Protein AF-A0A949PAL9-F1 (afdb_monomer)

Structure (mmCIF, N/CA/C/O backbone):
data_AF-A0A949PAL9-F1
#
_entry.id   AF-A0A949PAL9-F1
#
loop_
_atom_site.group_PDB
_atom_site.id
_atom_site.type_symbol
_atom_site.label_atom_id
_atom_site.label_alt_id
_atom_site.label_comp_id
_atom_site.label_asym_id
_atom_site.label_entity_id
_atom_site.label_seq_id
_atom_site.pdbx_PDB_ins_code
_atom_site.Cartn_x
_atom_site.Cartn_y
_atom_site.Cartn_z
_atom_site.occupancy
_atom_site.B_iso_or_equiv
_atom_site.auth_seq_id
_atom_site.auth_comp_id
_atom_site.auth_asym_id
_atom_site.auth_atom_id
_atom_site.pdbx_PDB_model_num
ATOM 1 N N . MET A 1 1 ? 19.041 -26.095 -11.196 1.00 46.47 1 MET A N 1
ATOM 2 C CA . MET A 1 1 ? 18.430 -25.047 -10.353 1.00 46.47 1 MET A CA 1
ATOM 3 C C . MET A 1 1 ? 17.316 -24.408 -11.169 1.00 46.47 1 MET A C 1
ATOM 5 O O . MET A 1 1 ? 17.621 -23.803 -12.189 1.00 46.47 1 MET A O 1
ATOM 9 N N . ALA A 1 2 ? 16.044 -24.622 -10.826 1.00 51.62 2 ALA A N 1
ATOM 10 C CA . ALA A 1 2 ? 14.957 -23.891 -11.478 1.00 51.62 2 ALA A CA 1
ATOM 11 C C . ALA A 1 2 ? 15.050 -22.422 -11.035 1.00 51.62 2 ALA A C 1
ATOM 13 O O . ALA A 1 2 ? 15.111 -22.160 -9.836 1.00 51.62 2 ALA A O 1
ATOM 14 N N . LYS A 1 3 ? 15.119 -21.476 -11.979 1.00 57.56 3 LYS A N 1
ATOM 15 C CA . LYS A 1 3 ? 14.997 -20.047 -11.659 1.00 57.56 3 LYS A CA 1
ATOM 16 C C . LYS A 1 3 ? 13.621 -19.850 -11.017 1.00 57.56 3 LYS A C 1
ATOM 18 O O . LYS A 1 3 ? 12.618 -20.198 -11.640 1.00 57.56 3 LYS A O 1
ATOM 23 N N . ALA A 1 4 ? 13.575 -19.346 -9.785 1.00 65.81 4 ALA A N 1
ATOM 24 C CA . ALA A 1 4 ? 12.317 -18.944 -9.169 1.00 65.81 4 ALA A CA 1
ATOM 25 C C . ALA A 1 4 ? 11.629 -17.931 -10.095 1.00 65.81 4 ALA A C 1
ATOM 27 O O . ALA A 1 4 ? 12.283 -17.043 -10.648 1.00 65.81 4 ALA A O 1
ATOM 28 N N . LYS A 1 5 ? 10.327 -18.109 -10.332 1.00 74.31 5 LYS A N 1
ATOM 29 C CA . LYS A 1 5 ? 9.561 -17.191 -11.174 1.00 74.31 5 LYS A CA 1
ATOM 30 C C . LYS A 1 5 ? 9.480 -15.850 -10.447 1.00 74.31 5 LYS A C 1
ATOM 32 O O . LYS A 1 5 ? 8.877 -15.780 -9.383 1.00 74.31 5 LYS A O 1
ATOM 37 N N . ILE A 1 6 ? 10.089 -14.818 -11.024 1.00 81.00 6 ILE A N 1
ATOM 38 C CA . ILE A 1 6 ? 9.998 -13.453 -10.506 1.00 81.00 6 ILE A CA 1
ATOM 39 C C . ILE A 1 6 ? 8.540 -13.000 -10.642 1.00 81.00 6 ILE A C 1
ATOM 41 O O . ILE A 1 6 ? 7.957 -13.086 -11.728 1.00 81.00 6 ILE A O 1
ATOM 45 N N . ILE A 1 7 ? 7.938 -12.578 -9.531 1.00 87.06 7 ILE A N 1
ATOM 46 C CA . ILE A 1 7 ? 6.610 -11.964 -9.531 1.00 87.06 7 ILE A CA 1
ATOM 47 C C . ILE A 1 7 ? 6.810 -10.514 -9.958 1.00 87.06 7 ILE A C 1
ATOM 49 O O . ILE A 1 7 ? 7.531 -9.774 -9.306 1.00 87.06 7 ILE A O 1
ATOM 53 N N . VAL A 1 8 ? 6.195 -10.124 -11.068 1.00 91.69 8 VAL A N 1
ATOM 54 C CA . VAL A 1 8 ? 6.250 -8.751 -11.578 1.00 91.69 8 VAL A CA 1
ATOM 55 C C . VAL A 1 8 ? 5.022 -7.997 -11.082 1.00 91.69 8 VAL A C 1
ATOM 57 O O . VAL A 1 8 ? 3.906 -8.519 -11.144 1.00 91.69 8 VAL A O 1
ATOM 60 N N . THR A 1 9 ? 5.221 -6.773 -10.603 1.00 93.56 9 THR A N 1
ATOM 61 C CA . THR A 1 9 ? 4.151 -5.843 -10.210 1.00 93.56 9 THR A CA 1
ATOM 62 C C . THR A 1 9 ? 4.354 -4.496 -10.905 1.00 93.56 9 THR A C 1
ATOM 64 O O . THR A 1 9 ? 5.325 -4.302 -11.632 1.00 93.56 9 THR A O 1
ATOM 67 N N . ARG A 1 10 ? 3.443 -3.538 -10.682 1.00 93.88 10 ARG A N 1
ATOM 68 C CA . ARG A 1 10 ? 3.591 -2.163 -11.192 1.00 93.88 10 ARG A CA 1
ATOM 69 C C . ARG A 1 10 ? 4.881 -1.483 -10.699 1.00 93.88 10 ARG A C 1
ATOM 71 O O . ARG A 1 10 ? 5.400 -0.636 -11.413 1.00 93.88 10 ARG A O 1
ATOM 78 N N . TRP A 1 11 ? 5.378 -1.873 -9.524 1.00 95.00 11 TRP A N 1
ATOM 79 C CA . TRP A 1 11 ? 6.529 -1.258 -8.846 1.00 95.00 11 TRP A CA 1
ATOM 80 C C . TRP A 1 11 ? 7.805 -2.104 -8.907 1.00 95.00 11 TRP A C 1
ATOM 82 O O . TRP A 1 11 ? 8.840 -1.686 -8.417 1.00 95.00 11 TRP A O 1
ATOM 92 N N . PHE A 1 12 ? 7.756 -3.296 -9.510 1.00 95.31 12 PHE A N 1
ATOM 93 C CA . PHE A 1 12 ? 8.929 -4.155 -9.658 1.00 95.31 12 PHE A CA 1
ATOM 94 C C . PHE A 1 12 ? 8.839 -4.985 -10.936 1.00 95.31 12 PHE A C 1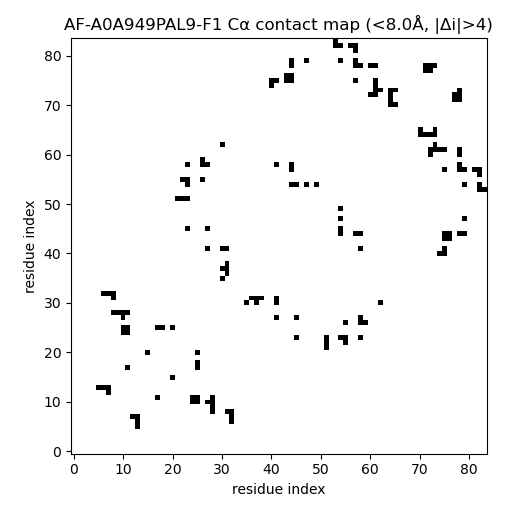
ATOM 96 O O . PHE A 1 12 ? 7.963 -5.844 -11.075 1.00 95.31 12 PHE A O 1
ATOM 103 N N . ASN A 1 13 ? 9.766 -4.741 -11.863 1.00 92.38 13 ASN A N 1
ATOM 104 C CA . ASN A 1 13 ? 9.855 -5.432 -13.152 1.00 92.38 13 ASN A CA 1
ATOM 105 C C . ASN A 1 13 ? 10.882 -6.582 -13.169 1.00 92.38 13 ASN A C 1
ATOM 107 O O . ASN A 1 13 ? 10.923 -7.344 -14.134 1.00 92.38 13 ASN A O 1
ATOM 111 N N . GLY A 1 14 ? 11.682 -6.731 -12.107 1.00 89.69 14 GLY A N 1
ATOM 112 C CA . GLY A 1 14 ? 12.722 -7.755 -11.997 1.00 89.69 14 GLY A CA 1
ATOM 113 C C . GLY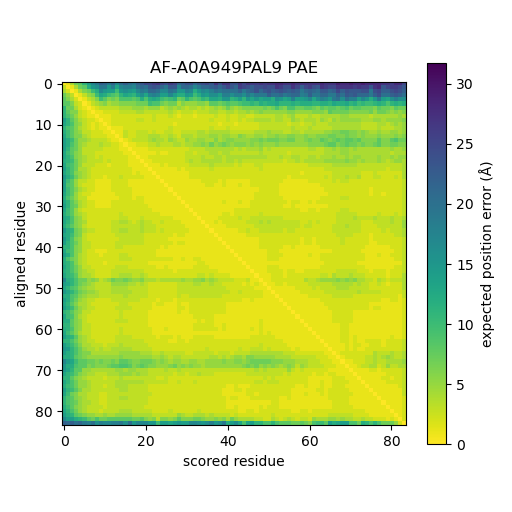 A 1 14 ? 14.019 -7.461 -12.755 1.00 89.69 14 GLY A C 1
ATOM 114 O O . GLY A 1 14 ? 14.861 -8.356 -12.844 1.00 89.69 14 GLY A O 1
ATOM 115 N N . GLU A 1 15 ? 14.180 -6.261 -13.319 1.00 89.75 15 GLU A N 1
ATOM 116 C CA . GLU A 1 15 ? 15.406 -5.847 -14.017 1.00 89.75 15 GLU A CA 1
ATOM 117 C C . GLU A 1 15 ? 16.429 -5.229 -13.058 1.00 89.75 15 GLU A C 1
ATOM 119 O O . GLU A 1 15 ? 17.620 -5.521 -13.159 1.00 89.75 15 GLU A O 1
ATOM 124 N N . THR A 1 16 ? 15.952 -4.429 -12.106 1.00 89.81 16 THR A N 1
ATOM 125 C CA . THR A 1 16 ? 16.745 -3.854 -11.012 1.00 89.81 16 THR A CA 1
ATOM 126 C C . THR A 1 16 ? 16.597 -4.727 -9.762 1.00 89.81 16 THR A C 1
ATOM 128 O O . THR A 1 16 ? 15.494 -5.233 -9.530 1.00 89.81 16 THR A O 1
ATOM 131 N N . PRO A 1 17 ? 17.652 -4.938 -8.949 1.00 92.31 17 PRO A N 1
ATOM 132 C CA . PRO A 1 17 ? 17.512 -5.549 -7.627 1.00 92.31 17 PRO A CA 1
ATOM 133 C C . PRO A 1 17 ? 16.455 -4.821 -6.790 1.00 92.31 17 PRO A C 1
ATOM 135 O O . PRO A 1 17 ? 16.364 -3.596 -6.831 1.00 92.31 17 PRO A O 1
ATOM 138 N N . LEU A 1 18 ? 15.632 -5.570 -6.050 1.00 91.31 18 LEU A N 1
ATOM 139 C CA . LEU A 1 18 ? 14.522 -4.989 -5.287 1.00 91.31 18 LEU A CA 1
ATOM 140 C C . LEU A 1 18 ? 15.047 -3.978 -4.260 1.00 91.31 18 LEU A C 1
ATOM 142 O O . LEU A 1 18 ? 14.492 -2.895 -4.141 1.00 91.31 18 LEU A O 1
ATOM 146 N N . GLU A 1 19 ? 16.156 -4.299 -3.596 1.00 92.19 19 GLU A N 1
ATOM 147 C CA . GLU A 1 19 ? 16.815 -3.458 -2.595 1.00 92.19 19 GLU A CA 1
ATOM 148 C C . GLU A 1 19 ? 17.368 -2.126 -3.134 1.00 92.19 19 GLU A C 1
ATOM 150 O O . GLU A 1 19 ? 17.694 -1.241 -2.347 1.00 92.19 19 GLU A O 1
ATOM 155 N N . GLU A 1 20 ? 17.488 -1.977 -4.456 1.00 94.00 20 GLU A N 1
ATOM 156 C CA . GL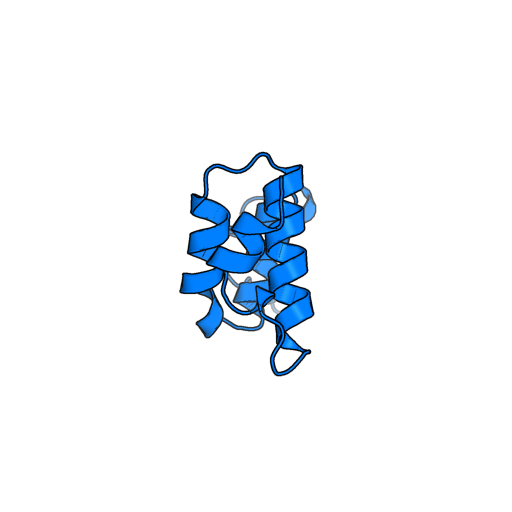U A 1 20 ? 17.954 -0.746 -5.107 1.00 94.00 20 GLU A CA 1
ATOM 157 C C . GLU A 1 20 ? 16.798 0.188 -5.508 1.00 94.00 20 GLU A C 1
ATOM 159 O O . GLU A 1 20 ? 17.038 1.298 -5.986 1.00 94.00 20 GLU A O 1
ATOM 164 N N . LEU A 1 21 ? 15.544 -0.244 -5.334 1.00 94.12 21 LEU A N 1
ATOM 165 C CA . LEU A 1 21 ? 14.365 0.585 -5.580 1.00 94.12 21 LEU A CA 1
ATOM 166 C C . LEU A 1 21 ? 14.052 1.500 -4.385 1.00 94.12 21 LEU A C 1
ATOM 168 O O . LEU A 1 21 ? 14.462 1.195 -3.265 1.00 94.12 21 LEU A O 1
ATOM 172 N N . PRO A 1 22 ? 13.281 2.584 -4.586 1.00 95.06 22 PRO A N 1
ATOM 173 C CA . PRO A 1 22 ? 12.718 3.365 -3.485 1.00 95.06 22 PRO A CA 1
ATOM 174 C C . PRO A 1 22 ? 11.986 2.476 -2.473 1.00 95.06 22 PRO A C 1
ATOM 176 O O . PRO A 1 22 ? 11.316 1.513 -2.860 1.00 95.06 22 PRO A O 1
ATOM 179 N N . GLU A 1 23 ? 12.070 2.791 -1.181 1.00 96.12 23 GLU A N 1
ATOM 180 C CA . GLU A 1 23 ? 11.510 1.918 -0.131 1.00 96.12 23 GLU A CA 1
ATOM 181 C C . GLU A 1 23 ? 9.987 1.745 -0.278 1.00 96.12 23 GLU A C 1
ATOM 183 O O . GLU A 1 23 ? 9.434 0.672 -0.019 1.00 96.12 23 GLU A O 1
ATOM 188 N N . CYS A 1 24 ? 9.302 2.775 -0.780 1.00 96.25 24 CYS A N 1
ATOM 189 C CA . CYS A 1 24 ? 7.879 2.712 -1.092 1.00 96.25 24 CYS A CA 1
ATOM 190 C C . CYS A 1 24 ? 7.558 1.733 -2.238 1.00 96.25 24 CYS A C 1
ATOM 192 O O . CYS A 1 24 ? 6.597 0.970 -2.130 1.00 96.25 24 CYS A O 1
ATOM 194 N N . ASP A 1 25 ? 8.381 1.683 -3.291 1.00 96.81 25 ASP A N 1
ATOM 195 C CA . ASP A 1 25 ? 8.229 0.734 -4.402 1.00 96.81 25 ASP A CA 1
ATOM 196 C C . ASP A 1 25 ? 8.478 -0.705 -3.935 1.00 96.81 25 ASP A C 1
ATOM 198 O O . ASP A 1 25 ? 7.736 -1.623 -4.313 1.00 96.81 25 ASP A O 1
ATOM 202 N N . GLN A 1 26 ? 9.471 -0.899 -3.059 1.00 97.19 26 GLN A N 1
ATOM 203 C CA . GLN A 1 26 ? 9.758 -2.195 -2.441 1.00 97.19 26 GLN A CA 1
ATOM 204 C C . GLN A 1 26 ? 8.554 -2.716 -1.652 1.00 97.19 26 GLN A C 1
ATOM 206 O O . GLN A 1 26 ? 8.093 -3.842 -1.874 1.00 97.19 26 GLN A O 1
ATOM 211 N N . LEU A 1 27 ? 8.002 -1.881 -0.768 1.00 97.62 27 LEU A N 1
ATOM 212 C CA . LEU A 1 27 ? 6.869 -2.257 0.072 1.00 97.62 27 LEU A CA 1
ATOM 213 C C . LEU A 1 27 ? 5.583 -2.443 -0.749 1.00 97.62 27 LEU A C 1
ATOM 215 O O . LEU A 1 27 ? 4.845 -3.410 -0.547 1.00 97.62 27 LEU A O 1
ATOM 219 N N . ALA A 1 28 ? 5.332 -1.580 -1.734 1.00 97.56 28 ALA A N 1
ATOM 220 C CA . ALA A 1 28 ? 4.202 -1.721 -2.647 1.00 97.56 28 ALA A CA 1
ATOM 221 C C . ALA A 1 28 ? 4.272 -3.038 -3.441 1.00 97.56 28 ALA A C 1
ATOM 223 O O . ALA A 1 28 ? 3.265 -3.750 -3.573 1.00 97.56 28 ALA A O 1
ATOM 224 N N . HIS A 1 29 ? 5.463 -3.402 -3.932 1.00 97.19 29 HIS A N 1
ATOM 225 C CA . HIS A 1 29 ? 5.703 -4.702 -4.549 1.00 97.19 29 HIS A CA 1
ATOM 226 C C . HIS A 1 29 ? 5.419 -5.849 -3.574 1.00 97.19 29 HIS A C 1
ATOM 228 O O . HIS A 1 29 ? 4.663 -6.758 -3.929 1.00 97.19 29 HIS A O 1
ATOM 234 N N . GLN A 1 30 ? 5.958 -5.791 -2.355 1.00 96.06 30 GLN A N 1
ATOM 235 C CA . GLN A 1 30 ? 5.767 -6.825 -1.340 1.00 96.06 30 GLN A CA 1
ATOM 236 C C . GLN A 1 30 ? 4.279 -7.064 -1.048 1.00 96.06 30 GLN A C 1
ATOM 238 O O . GLN A 1 30 ? 3.813 -8.199 -1.194 1.00 96.06 30 GLN A O 1
ATOM 243 N N . ILE A 1 31 ? 3.514 -6.014 -0.731 1.00 96.62 31 ILE A N 1
ATOM 244 C CA . ILE A 1 31 ? 2.082 -6.122 -0.400 1.00 96.62 31 ILE A CA 1
ATOM 245 C C . ILE A 1 31 ? 1.318 -6.816 -1.533 1.00 96.62 31 ILE A C 1
ATOM 247 O O . ILE A 1 31 ? 0.561 -7.760 -1.298 1.00 96.62 31 ILE A O 1
ATOM 251 N N . VAL A 1 32 ? 1.537 -6.385 -2.777 1.00 96.94 32 VAL A N 1
ATOM 252 C CA . VAL A 1 32 ? 0.796 -6.900 -3.939 1.00 96.94 32 VAL A CA 1
ATOM 253 C C . VAL A 1 32 ? 1.293 -8.269 -4.398 1.00 96.94 32 VAL A C 1
ATOM 255 O O . VAL A 1 32 ? 0.504 -9.047 -4.938 1.00 96.94 32 VAL A O 1
ATOM 258 N N . SER A 1 33 ? 2.557 -8.611 -4.142 1.00 95.31 33 SER A N 1
ATOM 259 C CA . SER A 1 33 ? 3.083 -9.956 -4.399 1.00 95.31 33 SER A CA 1
ATOM 260 C C . SER A 1 33 ? 2.397 -11.018 -3.527 1.00 95.31 33 SER A C 1
ATOM 262 O O . SER A 1 33 ? 2.183 -12.140 -3.989 1.00 95.31 33 SER A O 1
ATOM 264 N N . VAL A 1 34 ? 1.998 -10.649 -2.302 1.00 94.81 34 VAL A N 1
ATOM 265 C CA . VAL A 1 34 ? 1.282 -11.525 -1.360 1.00 94.81 34 VAL A CA 1
ATOM 266 C C . VAL A 1 34 ? -0.236 -11.432 -1.550 1.00 94.81 34 VAL A C 1
ATOM 268 O O . VAL A 1 34 ? -0.930 -12.448 -1.487 1.00 94.81 34 VAL A O 1
ATOM 271 N N . ARG A 1 35 ? -0.770 -10.226 -1.788 1.00 94.50 35 ARG A N 1
ATOM 272 C CA . ARG A 1 35 ? -2.213 -9.930 -1.857 1.00 94.50 35 ARG A CA 1
ATOM 273 C C . ARG A 1 35 ? -2.529 -9.094 -3.096 1.00 94.50 35 ARG A C 1
ATOM 275 O O . ARG A 1 35 ? -2.682 -7.873 -3.042 1.00 94.50 35 ARG A O 1
ATOM 282 N N . ALA A 1 36 ? -2.617 -9.769 -4.241 1.00 94.69 36 ALA A N 1
ATOM 283 C CA . ALA A 1 36 ? -2.829 -9.126 -5.540 1.00 94.69 36 ALA A CA 1
ATOM 284 C C . ALA A 1 36 ? -4.130 -8.299 -5.619 1.00 94.69 36 ALA A C 1
ATOM 286 O O . ALA A 1 36 ? -4.211 -7.338 -6.384 1.00 94.69 36 ALA A O 1
ATOM 287 N N . ASP A 1 37 ? -5.138 -8.637 -4.811 1.00 95.56 37 ASP A N 1
ATOM 288 C CA . ASP A 1 37 ? -6.405 -7.911 -4.690 1.00 95.56 37 ASP A CA 1
ATOM 289 C C . ASP A 1 37 ? -6.245 -6.500 -4.104 1.00 95.56 37 ASP A C 1
ATOM 291 O O . ASP A 1 37 ? -7.081 -5.632 -4.361 1.00 95.56 37 ASP A O 1
A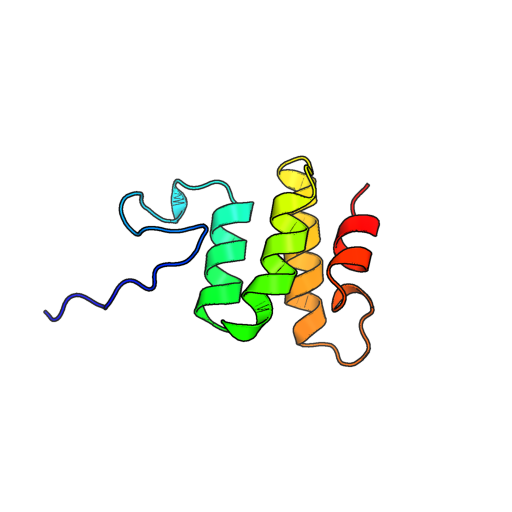TOM 295 N N . LEU A 1 38 ? -5.152 -6.234 -3.382 1.00 96.81 38 LEU A N 1
ATOM 296 C CA . LEU A 1 38 ? -4.864 -4.924 -2.796 1.00 96.81 38 LEU A CA 1
ATOM 297 C C . LEU A 1 38 ? -4.210 -3.947 -3.778 1.00 96.81 38 LEU A C 1
ATOM 299 O O . LEU A 1 38 ? -4.043 -2.774 -3.438 1.00 96.81 38 LEU A O 1
ATOM 303 N N . ALA A 1 39 ? -3.893 -4.374 -5.005 1.00 97.06 39 ALA A N 1
ATOM 304 C CA . ALA A 1 39 ? -3.267 -3.519 -6.013 1.00 97.06 39 ALA A CA 1
ATOM 305 C C . ALA A 1 39 ? -3.986 -2.172 -6.246 1.00 97.06 39 ALA A C 1
ATOM 307 O O . ALA A 1 39 ? -3.293 -1.155 -6.336 1.00 97.06 39 ALA A O 1
ATOM 308 N N . PRO A 1 40 ? -5.335 -2.088 -6.281 1.00 97.88 40 PRO A N 1
ATOM 309 C CA . PRO A 1 40 ? -6.036 -0.809 -6.413 1.00 97.88 40 PRO A CA 1
ATOM 310 C C . PRO A 1 40 ? -5.903 0.109 -5.190 1.00 97.88 40 PRO A C 1
ATOM 312 O O . PRO A 1 40 ? -6.056 1.324 -5.327 1.00 97.88 40 PRO A O 1
ATOM 315 N N . SER A 1 41 ? -5.679 -0.443 -3.997 1.00 97.81 41 SER A N 1
ATOM 316 C CA . SER A 1 41 ? -5.480 0.342 -2.773 1.00 97.81 41 SER A CA 1
ATOM 317 C C . SER A 1 41 ? -4.046 0.844 -2.677 1.00 97.81 41 SER A C 1
ATOM 319 O O . SER A 1 41 ? -3.841 2.038 -2.488 1.00 97.81 41 SER A O 1
ATOM 321 N N . VAL A 1 42 ? -3.070 -0.032 -2.924 1.00 97.81 42 VAL A N 1
ATOM 322 C CA . VAL A 1 42 ? -1.645 0.332 -2.973 1.00 97.81 42 VAL A CA 1
ATOM 323 C C . VAL A 1 42 ? -1.391 1.373 -4.066 1.00 97.81 42 VAL A C 1
ATOM 325 O 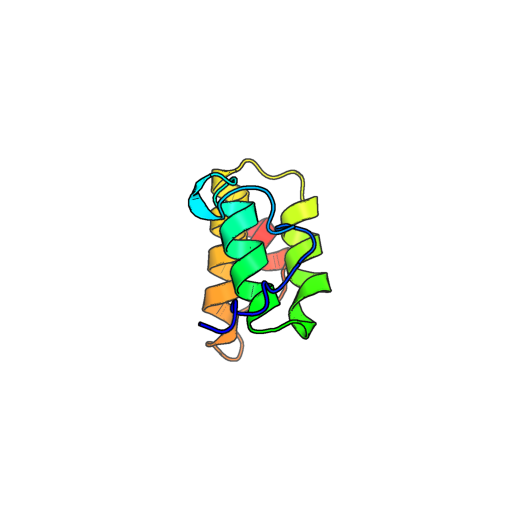O . VAL A 1 42 ? -0.738 2.377 -3.818 1.00 97.81 42 VAL A O 1
ATOM 328 N N . THR A 1 43 ? -2.010 1.213 -5.242 1.00 98.06 43 THR A N 1
ATOM 329 C CA . TH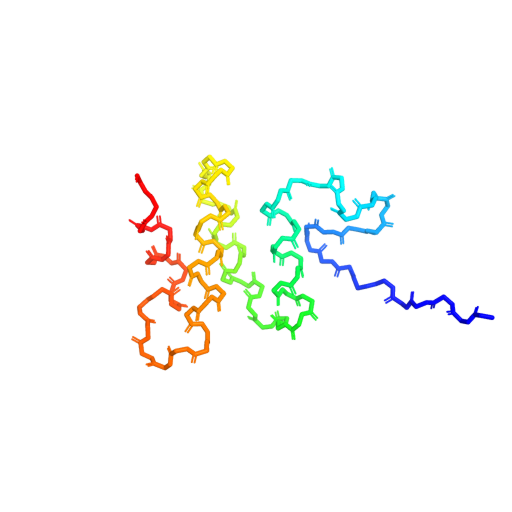R A 1 43 ? -1.969 2.217 -6.320 1.00 98.06 43 THR A CA 1
ATOM 330 C C . THR A 1 43 ? -2.423 3.596 -5.854 1.00 98.06 43 THR A C 1
ATOM 332 O O . THR A 1 43 ? -1.790 4.583 -6.200 1.00 98.06 43 THR A O 1
ATOM 335 N N . ARG A 1 44 ? -3.488 3.685 -5.048 1.00 97.75 44 ARG A N 1
ATOM 336 C CA . ARG A 1 44 ? -3.964 4.983 -4.549 1.00 97.75 44 ARG A CA 1
ATOM 337 C C . ARG A 1 44 ? -2.960 5.664 -3.631 1.00 97.75 44 ARG A C 1
ATOM 339 O O . ARG A 1 44 ? -2.875 6.880 -3.682 1.00 97.75 44 ARG A O 1
ATOM 346 N N . ILE A 1 45 ? -2.254 4.899 -2.801 1.00 97.50 45 ILE A N 1
ATOM 347 C CA . ILE A 1 45 ? -1.220 5.433 -1.906 1.00 97.50 45 ILE A CA 1
ATOM 348 C C . ILE A 1 45 ? -0.021 5.908 -2.730 1.00 97.50 45 ILE A C 1
ATOM 350 O O . ILE A 1 45 ? 0.437 7.028 -2.551 1.00 97.50 45 ILE A O 1
ATOM 354 N N . MET A 1 46 ? 0.417 5.097 -3.692 1.00 97.62 46 MET A N 1
ATOM 355 C CA . MET A 1 46 ? 1.556 5.418 -4.558 1.00 97.62 46 MET A CA 1
ATOM 356 C C . MET A 1 46 ? 1.293 6.612 -5.488 1.00 97.62 46 MET A C 1
ATOM 358 O O . MET A 1 46 ? 2.200 7.392 -5.750 1.00 97.62 46 MET A O 1
ATOM 362 N N . ASP A 1 47 ? 0.054 6.788 -5.956 1.00 97.25 47 ASP A N 1
ATOM 363 C CA . ASP A 1 47 ? -0.344 7.912 -6.815 1.00 97.25 47 ASP A CA 1
ATOM 364 C C . ASP A 1 47 ? -0.743 9.175 -5.999 1.00 97.25 47 ASP A C 1
ATOM 366 O O . ASP A 1 47 ? -1.221 10.148 -6.579 1.00 97.25 47 ASP A O 1
ATOM 370 N N . ALA A 1 48 ? -0.574 9.192 -4.666 1.00 95.25 48 ALA A N 1
ATOM 371 C CA . ALA A 1 48 ? -0.979 10.308 -3.794 1.00 95.25 48 ALA A CA 1
ATOM 372 C C . ALA A 1 48 ? 0.012 11.494 -3.749 1.00 95.25 48 ALA A C 1
ATOM 374 O O . ALA A 1 48 ? -0.185 12.407 -2.951 1.00 95.25 48 ALA A O 1
ATOM 375 N N . GLU A 1 49 ? 1.060 11.481 -4.584 1.00 92.62 49 GLU A N 1
ATOM 376 C CA . GLU A 1 49 ? 2.110 12.518 -4.658 1.00 92.62 49 GLU A CA 1
ATOM 377 C C . GLU A 1 49 ? 2.733 12.867 -3.288 1.00 92.62 49 GLU A C 1
ATOM 379 O O . GLU A 1 49 ? 3.063 14.018 -3.001 1.00 92.62 49 GLU A O 1
ATOM 384 N N . LEU A 1 50 ? 2.893 11.858 -2.427 1.00 94.50 50 LEU A N 1
ATOM 385 C CA . LEU A 1 50 ? 3.503 12.002 -1.106 1.00 94.50 50 LEU A CA 1
ATOM 386 C C . LEU A 1 50 ? 5.040 12.039 -1.202 1.00 94.50 50 LEU A C 1
ATOM 388 O O . LEU A 1 50 ? 5.610 11.359 -2.062 1.00 94.50 50 LEU A O 1
ATOM 392 N N . PRO A 1 51 ? 5.730 12.761 -0.296 1.00 95.38 51 PRO A N 1
ATOM 393 C CA . PRO A 1 51 ? 7.156 12.553 -0.051 1.00 95.38 51 PRO A CA 1
ATOM 394 C C . PRO A 1 51 ? 7.460 11.079 0.242 1.00 95.38 51 PRO A C 1
ATOM 396 O O . PRO A 1 51 ? 6.603 10.363 0.756 1.00 95.38 51 PRO A O 1
ATOM 399 N N . GLU A 1 52 ? 8.678 10.622 -0.052 1.00 92.69 52 GLU A N 1
ATOM 400 C CA . GLU A 1 52 ? 9.049 9.204 0.086 1.00 92.69 52 GLU A CA 1
ATOM 401 C C . GLU A 1 52 ? 8.779 8.655 1.498 1.00 92.69 52 GLU A C 1
ATOM 403 O O . GLU A 1 52 ? 8.117 7.624 1.629 1.00 92.69 52 GLU A O 1
ATOM 408 N N . ASP A 1 53 ? 9.177 9.394 2.538 1.00 95.19 53 ASP A N 1
ATOM 409 C CA . ASP A 1 53 ? 8.949 9.027 3.942 1.00 95.19 53 ASP A CA 1
ATOM 410 C C . ASP A 1 53 ? 7.452 8.883 4.277 1.00 95.19 53 ASP A C 1
ATOM 412 O O . ASP A 1 53 ? 7.035 7.936 4.952 1.00 95.19 53 ASP A O 1
ATOM 416 N N . ASP A 1 54 ? 6.620 9.801 3.780 1.00 97.19 54 ASP A N 1
ATOM 417 C CA . ASP A 1 54 ? 5.172 9.778 4.002 1.00 97.19 54 ASP A CA 1
ATOM 418 C C . ASP A 1 54 ? 4.502 8.661 3.200 1.00 97.19 54 ASP A C 1
ATOM 420 O O . ASP A 1 54 ? 3.598 7.990 3.702 1.00 97.19 54 ASP A O 1
ATOM 424 N N . CYS A 1 55 ? 4.973 8.400 1.980 1.00 97.56 55 CYS A N 1
ATOM 425 C CA . CYS A 1 55 ? 4.517 7.284 1.161 1.00 97.56 55 CYS A CA 1
ATOM 426 C C . CYS A 1 55 ? 4.794 5.944 1.858 1.00 97.56 55 CYS A C 1
ATOM 428 O O . CYS A 1 55 ? 3.885 5.123 2.029 1.00 97.56 55 CYS A O 1
ATOM 430 N N . LEU A 1 56 ? 6.026 5.752 2.340 1.00 97.81 56 LEU A N 1
ATOM 431 C CA . LEU A 1 56 ? 6.422 4.565 3.093 1.00 97.81 56 LEU A CA 1
ATOM 432 C C . LEU A 1 56 ? 5.575 4.399 4.359 1.00 97.81 56 LEU A C 1
ATOM 434 O O . LEU A 1 56 ? 5.072 3.306 4.644 1.00 97.81 56 LEU A O 1
ATOM 438 N N . LYS A 1 57 ? 5.363 5.486 5.104 1.00 98.00 57 LYS A N 1
ATOM 439 C CA . LYS A 1 57 ? 4.539 5.476 6.316 1.00 98.00 57 LYS A CA 1
ATOM 440 C C . LYS A 1 57 ? 3.076 5.144 6.008 1.00 98.00 57 LYS A C 1
ATOM 442 O O . LYS A 1 57 ? 2.485 4.337 6.725 1.00 98.00 57 LYS A O 1
ATOM 447 N N . ALA A 1 58 ? 2.500 5.686 4.935 1.00 98.12 58 ALA A N 1
ATOM 448 C CA . ALA A 1 58 ? 1.129 5.387 4.521 1.00 98.12 58 ALA A CA 1
ATOM 449 C C . ALA A 1 58 ? 0.969 3.919 4.100 1.00 98.12 58 ALA A C 1
ATOM 451 O O . ALA A 1 58 ? 0.011 3.262 4.512 1.00 98.12 58 ALA A O 1
ATOM 452 N N . LEU A 1 59 ? 1.922 3.374 3.336 1.00 98.19 59 LEU A N 1
ATOM 453 C CA . LEU A 1 59 ? 1.940 1.953 2.979 1.00 98.19 59 LEU A CA 1
ATOM 454 C C . LEU A 1 59 ? 2.083 1.054 4.210 1.00 98.19 59 LEU A C 1
ATOM 456 O O . LEU A 1 59 ? 1.384 0.048 4.302 1.00 98.19 59 LEU A O 1
ATOM 460 N N . THR A 1 60 ? 2.924 1.437 5.171 1.00 98.00 60 THR A N 1
ATOM 461 C CA . THR A 1 60 ? 3.124 0.692 6.425 1.00 98.00 60 THR A CA 1
ATOM 462 C C . THR A 1 60 ? 1.856 0.686 7.283 1.00 98.00 60 THR A C 1
ATOM 464 O O . THR A 1 60 ? 1.460 -0.362 7.800 1.00 98.00 60 THR A O 1
ATOM 467 N N . LEU A 1 61 ? 1.185 1.838 7.418 1.00 97.94 61 LEU A N 1
ATOM 468 C CA . LEU A 1 61 ? -0.108 1.946 8.104 1.00 97.94 61 LEU A CA 1
ATOM 469 C C . LEU A 1 61 ? -1.157 1.062 7.429 1.00 97.94 61 LEU A C 1
ATOM 471 O O . LEU A 1 61 ? -1.863 0.312 8.105 1.00 97.94 61 LEU A O 1
ATOM 475 N N . PHE A 1 62 ? -1.226 1.113 6.098 1.00 98.00 62 PHE A N 1
ATOM 476 C CA . PHE A 1 62 ? -2.128 0.273 5.325 1.00 98.00 62 PHE A CA 1
ATOM 477 C C . PHE A 1 62 ? -1.819 -1.215 5.526 1.00 98.00 62 PHE A C 1
ATOM 479 O O . PHE A 1 62 ? -2.725 -1.948 5.907 1.00 98.00 62 PHE A O 1
ATOM 486 N N . GLU A 1 63 ? -0.572 -1.666 5.354 1.00 97.69 63 GLU A N 1
ATOM 487 C CA . GLU A 1 63 ? -0.171 -3.070 5.532 1.00 97.69 63 GLU A CA 1
ATOM 488 C C . GLU A 1 63 ? -0.512 -3.584 6.938 1.00 97.69 63 GLU A C 1
ATOM 490 O O . GLU A 1 63 ? -1.207 -4.592 7.074 1.00 97.69 63 GLU A O 1
ATOM 495 N N . THR A 1 64 ? -0.119 -2.842 7.976 1.00 96.81 64 THR A N 1
ATOM 496 C CA . THR A 1 64 ? -0.354 -3.210 9.384 1.00 96.81 64 THR A CA 1
ATOM 497 C C . THR A 1 64 ? -1.846 -3.331 9.705 1.00 96.81 64 THR A C 1
ATOM 499 O O . THR A 1 64 ? -2.267 -4.212 10.459 1.00 96.81 64 THR A O 1
ATOM 502 N N . SER A 1 65 ? -2.669 -2.462 9.114 1.00 97.00 65 SER A N 1
ATOM 503 C CA . SER A 1 65 ? -4.116 -2.454 9.333 1.00 97.00 65 SER A CA 1
ATOM 504 C C . SER A 1 65 ? -4.823 -3.690 8.765 1.00 97.00 65 SER A C 1
ATOM 506 O O . SER A 1 65 ? -5.922 -4.039 9.203 1.00 97.00 65 SER A O 1
ATOM 508 N N . LEU A 1 66 ? -4.216 -4.391 7.797 1.00 95.12 66 LEU A N 1
ATOM 509 C CA . LEU A 1 66 ? -4.836 -5.549 7.149 1.00 95.12 66 LEU A CA 1
ATOM 510 C C . LEU A 1 66 ? -5.043 -6.726 8.107 1.00 95.12 66 LEU A C 1
ATOM 512 O O . LEU A 1 66 ? -5.975 -7.511 7.900 1.00 95.12 66 LEU A O 1
ATOM 516 N N . ASP A 1 67 ? -4.211 -6.817 9.144 1.00 94.06 67 ASP A N 1
ATOM 517 C CA . ASP A 1 67 ? -4.288 -7.837 10.193 1.00 94.06 67 ASP A CA 1
ATOM 518 C C . ASP A 1 67 ? -5.136 -7.388 11.395 1.00 94.06 67 ASP A C 1
ATOM 520 O O . ASP A 1 67 ? -5.351 -8.155 12.335 1.00 94.06 67 ASP A O 1
ATOM 524 N N . GLN A 1 68 ? -5.677 -6.165 11.353 1.00 94.69 68 GLN A N 1
ATOM 525 C CA . GLN A 1 68 ? -6.495 -5.573 12.409 1.00 94.69 68 GLN A CA 1
ATOM 526 C C . GLN A 1 68 ? -7.923 -5.305 11.903 1.00 94.69 68 GLN A C 1
ATOM 528 O O . GLN A 1 68 ? -8.210 -4.284 11.269 1.00 94.69 68 GLN A O 1
ATOM 533 N N . PRO A 1 69 ? -8.878 -6.224 12.150 1.00 92.69 69 PRO A N 1
ATOM 534 C CA . PRO A 1 69 ? -10.272 -6.006 11.785 1.00 92.69 69 PRO A CA 1
ATOM 535 C C . PRO A 1 69 ? -10.821 -4.706 12.387 1.00 92.69 69 PRO A C 1
ATOM 537 O O . PRO A 1 69 ? -10.801 -4.519 13.598 1.00 92.69 69 PRO A O 1
ATOM 540 N N . GLY A 1 70 ? -11.347 -3.826 11.532 1.00 93.44 70 GLY A N 1
ATOM 541 C CA . GLY A 1 70 ? -11.909 -2.538 11.944 1.00 93.44 70 GLY A CA 1
ATOM 542 C C . GLY A 1 70 ? -10.911 -1.380 12.010 1.00 93.44 70 GLY A C 1
ATOM 543 O O . GLY A 1 70 ? -11.346 -0.261 12.268 1.00 93.44 70 GLY A O 1
ATOM 544 N N . ASP A 1 71 ? -9.620 -1.606 11.742 1.00 96.25 71 ASP A N 1
ATOM 545 C CA . ASP A 1 71 ? -8.650 -0.513 11.644 1.00 96.25 71 ASP A CA 1
ATOM 546 C C . ASP A 1 71 ? -9.014 0.415 10.466 1.00 96.25 71 ASP A C 1
ATOM 548 O O . ASP A 1 71 ? -9.197 -0.060 9.336 1.00 96.25 71 ASP A O 1
ATOM 552 N N . PRO A 1 72 ? -9.159 1.732 10.704 1.00 95.75 72 PRO A N 1
ATOM 553 C CA . PRO A 1 72 ? -9.557 2.675 9.668 1.00 95.75 72 PRO A CA 1
ATOM 554 C C . PRO A 1 72 ? -8.494 2.849 8.570 1.00 95.75 72 PRO A C 1
ATOM 556 O O . PRO A 1 72 ? -8.862 3.171 7.440 1.00 95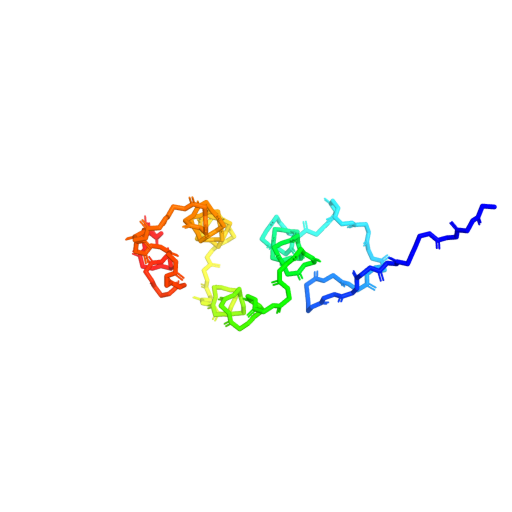.75 72 PRO A O 1
ATOM 559 N N . ASN A 1 73 ? -7.214 2.561 8.838 1.00 96.81 73 ASN A N 1
ATOM 560 C CA . ASN A 1 73 ? -6.133 2.618 7.843 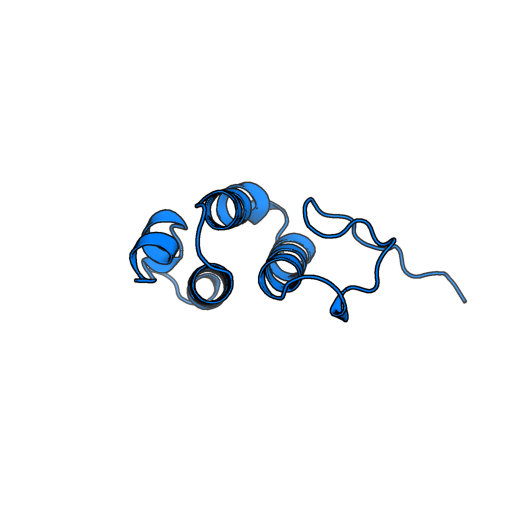1.00 96.81 73 ASN A CA 1
ATOM 561 C C . ASN A 1 73 ? -6.237 1.523 6.772 1.00 96.81 73 ASN A C 1
ATOM 563 O O . ASN A 1 73 ? -5.514 1.572 5.778 1.00 96.81 73 ASN A O 1
ATOM 567 N N . ARG A 1 74 ? -7.183 0.579 6.913 1.00 95.25 74 ARG A N 1
ATOM 568 C CA . ARG A 1 74 ? -7.541 -0.361 5.838 1.00 95.25 74 ARG A CA 1
ATOM 569 C C . ARG A 1 74 ? -8.133 0.348 4.625 1.00 95.25 74 ARG A C 1
ATOM 571 O O . ARG A 1 74 ? -8.117 -0.217 3.531 1.00 95.25 74 ARG A O 1
ATOM 578 N N . ASP A 1 75 ? -8.682 1.552 4.801 1.00 96.62 75 ASP A N 1
ATOM 579 C CA . ASP A 1 75 ? -8.966 2.442 3.679 1.00 96.62 75 ASP A CA 1
ATOM 580 C C . ASP A 1 75 ? -7.678 3.207 3.326 1.00 96.62 75 ASP A C 1
ATOM 582 O O . ASP A 1 75 ? -7.200 4.000 4.145 1.00 96.62 75 ASP A O 1
ATOM 586 N N . PRO A 1 76 ? -7.126 3.040 2.107 1.00 96.88 76 PRO A N 1
ATOM 587 C CA . PRO A 1 76 ? -5.918 3.752 1.693 1.00 96.88 76 PRO A CA 1
ATOM 588 C C . PRO A 1 76 ? -6.050 5.277 1.817 1.00 96.88 76 PRO A C 1
ATOM 590 O O . PRO A 1 76 ? -5.055 5.949 2.058 1.00 96.88 76 PRO A O 1
ATOM 593 N N . ARG A 1 77 ? -7.261 5.847 1.711 1.00 97.12 77 ARG A N 1
ATOM 594 C CA . ARG A 1 77 ? -7.475 7.295 1.892 1.00 97.12 77 ARG A CA 1
ATOM 595 C C . ARG A 1 77 ? -7.192 7.755 3.318 1.00 97.12 77 ARG A C 1
ATOM 597 O O . ARG A 1 77 ? -6.699 8.861 3.507 1.00 97.12 77 ARG A O 1
ATOM 604 N N . VAL A 1 78 ? -7.520 6.925 4.307 1.00 97.69 78 VAL A N 1
ATOM 605 C CA . VAL A 1 78 ? -7.259 7.232 5.718 1.00 97.69 78 VAL A CA 1
ATOM 606 C C . VAL A 1 78 ? -5.773 7.096 6.016 1.00 97.69 78 VAL A C 1
ATOM 608 O O . VAL A 1 78 ? -5.219 7.958 6.692 1.00 97.69 78 VAL A O 1
ATOM 611 N N . ALA A 1 79 ? -5.126 6.066 5.465 1.00 97.00 79 ALA A N 1
ATOM 612 C CA . ALA A 1 79 ? -3.684 5.892 5.596 1.00 97.00 79 ALA A CA 1
ATOM 613 C C . ALA A 1 79 ? -2.919 7.101 5.024 1.00 97.00 79 ALA A C 1
ATOM 615 O O . ALA A 1 79 ? -2.052 7.645 5.702 1.00 97.00 79 ALA A O 1
ATOM 616 N N . ILE A 1 80 ? -3.311 7.586 3.837 1.00 97.50 80 ILE A N 1
ATOM 617 C CA . ILE A 1 80 ? -2.770 8.814 3.224 1.00 97.50 80 ILE A CA 1
ATOM 618 C C . ILE A 1 80 ? -3.025 10.040 4.112 1.00 97.50 80 ILE A C 1
ATOM 620 O O . ILE A 1 80 ? -2.127 10.833 4.345 1.00 97.50 80 ILE A O 1
ATOM 624 N N . ALA A 1 81 ? -4.239 10.208 4.641 1.00 96.75 81 ALA A N 1
ATOM 625 C CA . ALA A 1 81 ? -4.562 11.364 5.482 1.00 96.75 81 ALA A CA 1
ATOM 626 C C . ALA A 1 81 ? -3.864 11.343 6.858 1.00 96.75 81 ALA A C 1
ATOM 628 O O . ALA A 1 81 ? -3.842 12.360 7.549 1.00 96.75 81 ALA A O 1
ATOM 629 N N . SER A 1 82 ? -3.332 10.191 7.273 1.00 94.94 82 SER A N 1
ATOM 630 C CA . SER A 1 82 ? -2.657 9.997 8.564 1.00 94.94 82 SER A CA 1
ATOM 631 C C . SER A 1 82 ? -1.155 10.290 8.509 1.00 94.94 82 SER A C 1
ATOM 633 O O . SER A 1 82 ? -0.479 10.248 9.543 1.00 94.94 82 SER A O 1
ATOM 635 N N . VAL A 1 83 ? -0.625 10.581 7.319 1.00 91.62 83 VAL A N 1
ATOM 636 C CA . VAL A 1 83 ? 0.755 11.013 7.108 1.00 91.62 83 VAL A CA 1
ATOM 637 C C . VAL A 1 83 ? 0.738 12.495 6.735 1.00 91.62 83 VAL A C 1
ATOM 639 O O . VAL A 1 83 ? 0.162 12.896 5.730 1.00 91.62 83 VAL A O 1
ATOM 642 N N . SER A 1 84 ? 1.236 13.326 7.647 1.00 68.00 84 SER A N 1
ATOM 643 C CA . SER A 1 84 ? 1.361 14.778 7.518 1.00 68.00 84 SER A CA 1
ATOM 644 C C . SER A 1 84 ? 2.390 15.290 8.513 1.00 68.00 84 SER A C 1
ATOM 646 O O . SER A 1 84 ? 2.625 14.596 9.535 1.00 68.00 84 SER A O 1
#

Foldseek 3Di:
DPDDDDDDDPLRPPPDDLVPGQLLSSLLCVVCVVPVVCNVLSVCLVPVPDDSVLSNQLSVLCVVCVPPPPRPSVRSVVSSVVRD

Mean predicted aligned error: 3.9 Å

pLDDT: mean 92.84, std 9.71, range [46.47, 98.19]

Sequence (84 aa):
MAKAKIIVTRWFNGETPLEELPECDQLAHQIVSVRADLAPSVTRIMDAELPEDDCLKALTLFETSLDQPGDPNRDPRVAIASVS

Radius of gyration: 13.23 Å; Cα contacts (8 Å, |Δi|>4): 91; chains: 1; bounding box: 30×40×26 Å

Secondary structure (DSSP, 8-state):
-PPP-PPPBTTB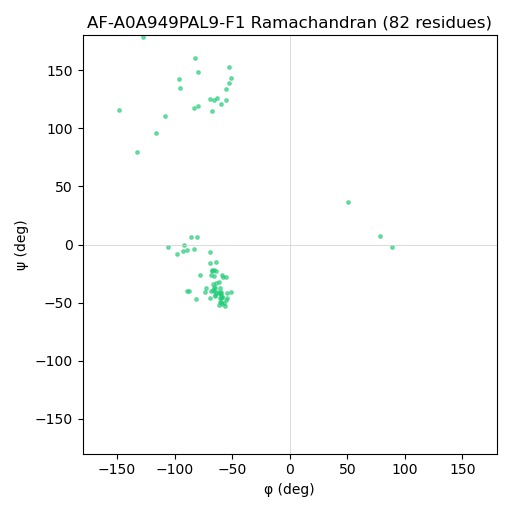-SSS-GGGS-HHHHHHHHHHHH-GGGHHHHHHHHTS---HHHHHHHHHHHHHHTTSTT-GGGSHHHHHHT--

Solvent-accessible surface area (backbone atoms only — not comparable to full-atom values): 4959 Å² total; per-residue (Å²): 132,82,78,77,82,79,82,68,48,99,58,34,81,76,82,63,64,65,90,78,46,57,71,43,36,41,50,50,30,52,53,30,74,77,39,62,87,45,44,72,43,49,47,52,47,71,70,59,79,55,58,67,69,43,35,35,49,18,51,48,42,26,58,61,20,70,82,36,90,86,42,66,26,57,42,40,70,47,14,47,71,71,45,128